Protein AF-A0A3D0P7R8-F1 (afdb_monomer_lite)

Sequence (161 aa):
MSASSYAKYFRKYKADGTEYSAAQLPALALRGKLKVPLKSGGKITVELKLKAEKGTNVTDADVEAAKTKLQNGISTHWNGKFTINVIDPAPECPARSFSLEYIATWVDSGADYTVKIHETYPREGVTGTRMDVSKTTSDWVYAHEYGHCIGLPDEYSYVSG

Secondary structure (DSSP, 8-state):
-----BTTTB--B-TTSPBPPTTTGGGG---SEEE--TTT-S-EEEEEEEEEEE-TT--HHHHHHHHHHHHHHHHHHTTTS-EEEE--SSTTS--EEEEEEEEEEE-SSS-SEEEEEES--SS-EEETTEEEEETT--HHHHHHHHHHHTTPPP-S-----

Structure (mmCIF, N/CA/C/O backbone):
data_AF-A0A3D0P7R8-F1
#
_entry.id   AF-A0A3D0P7R8-F1
#
loop_
_atom_site.group_PDB
_atom_site.id
_atom_site.type_symbol
_atom_site.label_atom_id
_atom_site.label_alt_id
_atom_site.label_comp_id
_atom_site.label_asym_id
_atom_site.label_entity_id
_atom_site.label_seq_id
_atom_site.pdbx_PDB_ins_code
_atom_site.Cartn_x
_atom_site.Cartn_y
_atom_site.Cartn_z
_atom_site.occupancy
_atom_site.B_iso_or_equiv
_atom_site.auth_seq_id
_atom_site.auth_comp_id
_atom_site.auth_asym_id
_atom_site.auth_atom_id
_atom_site.pdbx_PDB_model_num
ATOM 1 N N . MET A 1 1 ? 22.852 -10.916 2.435 1.00 29.97 1 MET A N 1
ATOM 2 C CA . MET A 1 1 ? 23.532 -9.612 2.594 1.00 29.97 1 MET A CA 1
ATOM 3 C C . MET A 1 1 ? 22.760 -8.578 1.788 1.00 29.97 1 MET A C 1
ATOM 5 O O . MET A 1 1 ? 22.717 -8.702 0.573 1.00 29.97 1 MET A O 1
ATOM 9 N N . SER A 1 2 ? 22.090 -7.630 2.445 1.00 38.03 2 SER A N 1
ATOM 10 C CA . SER A 1 2 ? 21.453 -6.490 1.774 1.00 38.03 2 SER A CA 1
ATOM 11 C C . SER A 1 2 ? 22.513 -5.407 1.603 1.00 38.03 2 SER A C 1
ATOM 13 O O . SER A 1 2 ? 22.891 -4.767 2.580 1.00 38.03 2 SER A O 1
ATOM 15 N N . ALA A 1 3 ? 23.063 -5.252 0.399 1.00 45.81 3 ALA A N 1
ATOM 16 C CA . ALA A 1 3 ? 23.926 -4.114 0.103 1.00 45.81 3 ALA A CA 1
ATOM 17 C C . ALA A 1 3 ? 23.053 -2.858 -0.007 1.00 45.81 3 ALA A C 1
ATOM 19 O O . ALA A 1 3 ? 22.007 -2.900 -0.654 1.00 45.81 3 ALA A O 1
ATOM 20 N N . SER A 1 4 ? 23.477 -1.749 0.607 1.00 51.53 4 SER A N 1
ATOM 21 C CA . SER A 1 4 ? 22.822 -0.457 0.392 1.00 51.53 4 SER A CA 1
ATOM 22 C C . SER A 1 4 ? 22.914 -0.112 -1.096 1.00 51.53 4 SER A C 1
ATOM 24 O O . SER A 1 4 ? 24.002 0.111 -1.626 1.00 51.53 4 SER A O 1
ATOM 26 N N . SER A 1 5 ? 21.779 -0.161 -1.789 1.00 54.94 5 SER A N 1
ATOM 27 C CA . SER A 1 5 ? 21.673 0.106 -3.226 1.00 54.94 5 SER A CA 1
ATOM 28 C C . SER A 1 5 ? 21.567 1.601 -3.541 1.00 54.94 5 SER A C 1
ATOM 30 O O . SER A 1 5 ? 21.753 2.006 -4.691 1.00 54.94 5 SER A O 1
ATOM 32 N N . TYR A 1 6 ? 21.313 2.421 -2.519 1.00 56.41 6 TYR A N 1
ATOM 33 C CA . TYR A 1 6 ? 21.231 3.869 -2.631 1.00 56.41 6 TYR A CA 1
ATOM 34 C C . TYR A 1 6 ? 22.587 4.504 -2.972 1.00 56.41 6 TYR A C 1
ATOM 36 O O . TYR A 1 6 ? 23.630 4.022 -2.531 1.00 56.41 6 TYR A O 1
ATOM 44 N N . ALA A 1 7 ? 22.567 5.581 -3.764 1.00 54.47 7 ALA A N 1
ATOM 45 C CA . ALA A 1 7 ? 23.705 6.316 -4.331 1.00 54.47 7 ALA A CA 1
ATOM 46 C C . ALA A 1 7 ? 24.572 5.523 -5.325 1.00 54.47 7 ALA A C 1
ATOM 48 O O . ALA A 1 7 ? 25.212 6.126 -6.185 1.00 54.47 7 ALA A O 1
ATOM 49 N N . LYS A 1 8 ? 24.561 4.185 -5.255 1.00 57.25 8 LYS A N 1
ATOM 50 C CA . LYS A 1 8 ? 25.271 3.305 -6.190 1.00 57.25 8 LYS A CA 1
ATOM 51 C C . LYS A 1 8 ? 24.439 2.933 -7.416 1.00 57.25 8 LYS A C 1
ATOM 53 O O . LYS A 1 8 ? 24.973 2.928 -8.518 1.00 57.25 8 LYS A O 1
ATOM 58 N N . TYR A 1 9 ? 23.157 2.618 -7.226 1.00 59.19 9 TYR A N 1
ATOM 59 C CA . TYR A 1 9 ? 22.268 2.183 -8.312 1.00 59.19 9 TYR A CA 1
ATOM 60 C C . TYR A 1 9 ? 21.078 3.116 -8.539 1.00 59.19 9 TYR A C 1
ATOM 62 O O . TYR A 1 9 ? 20.478 3.079 -9.607 1.00 59.19 9 TYR A O 1
ATOM 70 N N . PHE A 1 10 ? 20.731 3.955 -7.560 1.00 64.25 10 PHE A N 1
ATOM 71 C CA . PHE A 1 10 ? 19.687 4.969 -7.709 1.00 64.25 10 PHE A CA 1
ATOM 72 C C . PHE A 1 10 ? 19.881 6.124 -6.717 1.00 64.25 10 PHE A C 1
ATOM 74 O O . PHE A 1 10 ? 20.528 5.961 -5.679 1.00 64.25 10 PHE A O 1
ATOM 81 N N . ARG A 1 11 ? 19.294 7.282 -7.031 1.00 71.56 11 ARG A N 1
ATOM 82 C CA . ARG A 1 11 ? 19.201 8.469 -6.163 1.00 71.56 11 ARG A CA 1
ATOM 83 C C . ARG A 1 11 ? 17.736 8.877 -6.030 1.00 71.56 11 ARG A C 1
ATOM 85 O O . ARG A 1 11 ? 16.950 8.606 -6.937 1.00 71.56 11 ARG A O 1
ATOM 92 N N . LYS A 1 12 ? 17.365 9.492 -4.905 1.00 72.25 12 LYS A N 1
ATOM 93 C CA . LYS A 1 12 ? 16.005 10.007 -4.680 1.00 72.25 12 LYS A CA 1
ATOM 94 C C . LYS A 1 12 ? 16.046 11.526 -4.616 1.00 72.25 12 LYS A C 1
ATOM 96 O O . LYS A 1 12 ? 16.838 12.081 -3.860 1.00 72.25 12 LYS A O 1
ATOM 101 N N . TYR A 1 13 ? 15.157 12.170 -5.357 1.00 77.38 13 TYR A N 1
ATOM 102 C CA . TYR A 1 13 ? 15.042 13.622 -5.424 1.00 77.38 13 TYR A CA 1
ATOM 103 C C . TYR A 1 13 ? 13.674 14.061 -4.909 1.00 77.38 13 TYR A C 1
ATOM 105 O O . TYR A 1 13 ? 12.694 13.329 -5.047 1.00 77.38 13 TYR A O 1
ATOM 113 N N . LYS A 1 14 ? 13.627 15.236 -4.290 1.00 76.88 14 LYS A N 1
ATOM 114 C CA . LYS A 1 14 ? 12.393 15.938 -3.935 1.00 76.88 14 LYS A CA 1
ATOM 115 C C . LYS A 1 14 ? 11.795 16.603 -5.178 1.00 76.88 14 LYS A C 1
ATOM 117 O O . LYS A 1 14 ? 12.458 16.711 -6.209 1.00 76.88 14 LYS A O 1
ATOM 122 N N . ALA A 1 15 ? 10.577 17.127 -5.041 1.00 71.31 15 ALA A N 1
ATOM 123 C CA . ALA A 1 15 ? 9.895 17.871 -6.102 1.00 71.31 15 ALA A CA 1
ATOM 124 C C . ALA A 1 15 ? 10.695 19.091 -6.610 1.00 71.31 15 ALA A C 1
ATOM 126 O O . ALA A 1 15 ? 10.629 19.423 -7.787 1.00 71.31 15 ALA A O 1
ATOM 127 N N . ASP A 1 16 ? 11.496 19.724 -5.746 1.00 78.56 16 ASP A N 1
ATOM 128 C CA . ASP A 1 16 ? 12.369 20.854 -6.097 1.00 78.56 16 ASP A CA 1
ATOM 129 C C . ASP A 1 16 ? 13.696 20.438 -6.770 1.00 78.56 16 ASP A C 1
ATOM 131 O O . ASP A 1 16 ? 14.556 21.279 -7.030 1.00 78.56 16 ASP A O 1
ATOM 135 N N . GLY A 1 17 ? 13.891 19.141 -7.032 1.00 77.06 17 GLY A N 1
ATOM 136 C CA . GLY A 1 17 ? 15.110 18.590 -7.625 1.00 77.06 17 GLY A CA 1
ATOM 137 C C . GLY A 1 17 ? 16.273 18.411 -6.646 1.00 77.06 17 GLY A C 1
ATOM 138 O O . GLY A 1 17 ? 17.330 17.919 -7.046 1.00 77.06 17 GLY A O 1
ATOM 139 N N . THR A 1 18 ? 16.115 18.755 -5.363 1.00 84.75 18 THR A N 1
ATOM 140 C CA . THR A 1 18 ? 17.151 18.502 -4.352 1.00 84.75 18 THR A CA 1
ATOM 141 C C . THR A 1 18 ? 17.175 17.030 -3.938 1.00 84.75 18 THR A C 1
ATOM 143 O O . THR A 1 18 ? 16.137 16.384 -3.809 1.00 84.75 18 THR A O 1
ATOM 146 N N . GLU A 1 19 ? 18.367 16.462 -3.730 1.00 81.56 19 GLU A N 1
ATOM 147 C CA . GLU A 1 19 ? 18.509 15.058 -3.320 1.00 81.56 19 GLU A CA 1
ATOM 148 C C . GLU A 1 19 ? 18.080 14.863 -1.850 1.00 81.56 19 GLU A C 1
ATOM 150 O O . GLU A 1 19 ? 18.322 15.721 -0.992 1.00 81.56 19 GLU A O 1
ATOM 155 N N . TYR A 1 20 ? 17.449 13.729 -1.534 1.00 75.19 20 TYR A N 1
ATOM 156 C CA . TYR A 1 20 ? 17.211 13.339 -0.141 1.00 75.19 20 TYR A CA 1
ATOM 157 C C . TYR A 1 20 ? 18.537 13.028 0.566 1.00 75.19 20 TYR A C 1
ATOM 159 O O . TYR A 1 20 ? 19.412 12.354 0.024 1.00 75.19 20 TYR A O 1
ATOM 167 N N . SER A 1 21 ? 18.686 13.489 1.810 1.00 73.88 21 SER A N 1
ATOM 168 C CA . SER A 1 21 ? 19.890 13.213 2.603 1.00 73.88 21 SER A CA 1
ATOM 169 C C . SER A 1 21 ? 19.949 11.756 3.058 1.00 73.88 21 SER A C 1
ATOM 171 O O . SER A 1 21 ? 18.915 11.122 3.265 1.00 73.88 21 SER A O 1
ATOM 173 N N . ALA A 1 22 ? 21.158 11.248 3.323 1.00 67.12 22 ALA A N 1
ATOM 174 C CA . ALA A 1 22 ? 21.374 9.876 3.788 1.00 67.12 22 ALA A CA 1
ATOM 175 C C . ALA A 1 22 ? 20.548 9.499 5.034 1.00 67.12 22 ALA A C 1
ATOM 177 O O . ALA A 1 22 ? 20.132 8.352 5.171 1.00 67.12 22 ALA A O 1
ATOM 178 N N . ALA A 1 23 ? 20.266 10.467 5.911 1.00 66.94 23 ALA A N 1
ATOM 179 C CA . ALA A 1 23 ? 19.453 10.275 7.111 1.00 66.94 23 ALA A CA 1
ATOM 180 C C . ALA A 1 23 ? 17.950 10.091 6.818 1.00 66.94 23 ALA A C 1
ATOM 182 O O . ALA A 1 23 ? 17.237 9.499 7.623 1.00 66.94 23 ALA A O 1
ATOM 183 N N . GLN A 1 24 ? 17.460 10.568 5.670 1.00 68.12 24 GLN A N 1
ATOM 184 C CA . GLN A 1 24 ? 16.044 10.494 5.276 1.00 68.12 24 GLN A CA 1
ATOM 185 C C . GLN A 1 24 ? 15.706 9.202 4.521 1.00 68.12 24 GLN A C 1
ATOM 187 O O . GLN A 1 24 ? 14.549 8.802 4.435 1.00 68.12 24 GLN A O 1
ATOM 192 N N . LEU A 1 25 ? 16.712 8.516 3.986 1.00 66.25 25 LEU A N 1
ATOM 193 C CA . LEU A 1 25 ? 16.528 7.330 3.149 1.00 66.25 25 LEU A CA 1
ATOM 194 C C . LEU A 1 25 ? 16.069 6.077 3.889 1.00 66.25 25 LEU A C 1
ATOM 196 O O . LEU A 1 25 ? 15.293 5.331 3.295 1.00 66.25 25 LEU A O 1
ATOM 200 N N . PRO A 1 26 ? 16.482 5.816 5.147 1.00 61.75 26 PRO A N 1
ATOM 201 C CA . PRO A 1 26 ? 15.949 4.690 5.907 1.00 61.75 26 PRO A CA 1
ATOM 202 C C . PRO A 1 26 ? 14.428 4.764 6.084 1.00 61.75 26 PRO A C 1
ATOM 204 O O . PRO A 1 26 ? 13.773 3.725 6.133 1.00 61.75 26 PRO A O 1
ATOM 207 N N . ALA A 1 27 ? 13.856 5.974 6.130 1.00 61.09 27 ALA A N 1
ATOM 208 C CA . ALA A 1 27 ? 12.408 6.182 6.168 1.00 61.09 27 ALA A CA 1
ATOM 209 C C . ALA A 1 27 ? 11.723 5.904 4.816 1.00 61.09 27 ALA A C 1
ATOM 211 O O . ALA A 1 27 ? 10.527 5.650 4.780 1.00 61.09 27 ALA A O 1
ATOM 212 N N . LEU A 1 28 ? 12.484 5.905 3.717 1.00 64.06 28 LEU A N 1
ATOM 213 C CA . LEU A 1 28 ? 12.009 5.677 2.349 1.00 64.06 28 LEU A CA 1
ATOM 214 C C . LEU A 1 28 ? 12.414 4.298 1.802 1.00 64.06 28 LEU A C 1
ATOM 216 O O . LEU A 1 28 ? 12.334 4.070 0.589 1.00 64.06 28 LEU A O 1
ATOM 220 N N . ALA A 1 29 ? 12.934 3.409 2.649 1.00 68.00 29 ALA A N 1
ATOM 221 C CA . ALA A 1 29 ? 13.362 2.080 2.242 1.00 68.00 29 ALA A CA 1
ATOM 222 C C . ALA A 1 29 ? 12.147 1.163 2.051 1.00 68.00 29 ALA A C 1
ATOM 224 O O . ALA A 1 29 ? 11.299 1.062 2.935 1.00 68.00 29 ALA A O 1
ATOM 225 N N . LEU A 1 30 ? 12.099 0.452 0.920 1.00 77.00 30 LEU A N 1
ATOM 226 C CA . LEU A 1 30 ? 11.127 -0.618 0.715 1.00 77.00 30 LEU A CA 1
ATOM 227 C C . LEU A 1 30 ? 11.379 -1.719 1.752 1.00 77.00 30 LEU A C 1
ATOM 229 O O . LEU A 1 30 ? 12.473 -2.283 1.802 1.00 77.00 30 LEU A O 1
ATOM 233 N N . ARG A 1 31 ? 10.363 -2.029 2.560 1.00 84.06 31 ARG A N 1
ATOM 234 C CA . ARG A 1 31 ? 10.436 -3.098 3.573 1.00 84.06 31 ARG A CA 1
ATOM 235 C C . ARG A 1 31 ? 9.919 -4.443 3.085 1.00 84.06 31 ARG A C 1
ATOM 237 O O . ARG A 1 31 ? 10.292 -5.461 3.651 1.00 84.06 31 ARG A O 1
ATOM 244 N N . GLY A 1 32 ? 9.098 -4.437 2.040 1.00 86.56 32 GLY A N 1
ATOM 245 C CA . GLY A 1 32 ? 8.544 -5.655 1.474 1.00 86.56 32 GLY A CA 1
ATOM 246 C C . GLY A 1 32 ? 9.475 -6.379 0.511 1.00 86.56 32 GLY A C 1
ATOM 247 O O . GLY A 1 32 ? 10.680 -6.133 0.413 1.00 86.56 32 GLY A O 1
ATOM 248 N N . LYS A 1 33 ? 8.882 -7.312 -0.226 1.00 90.44 33 LYS A N 1
ATOM 249 C CA . LYS A 1 33 ? 9.585 -8.247 -1.095 1.00 90.44 33 LYS A CA 1
ATOM 250 C C . LYS A 1 33 ? 9.449 -7.845 -2.558 1.00 90.44 33 LYS A C 1
ATOM 252 O O . LYS A 1 33 ? 8.347 -7.712 -3.079 1.00 90.44 33 LYS A O 1
ATOM 257 N N . LEU A 1 34 ? 10.586 -7.758 -3.244 1.00 90.88 34 LEU A N 1
ATOM 258 C CA . LEU A 1 34 ? 10.651 -7.626 -4.697 1.00 90.88 34 LEU A CA 1
ATOM 259 C C . LEU A 1 34 ? 11.003 -8.982 -5.323 1.00 90.88 34 LEU A C 1
ATOM 261 O O . LEU A 1 34 ? 12.056 -9.554 -5.029 1.00 90.88 34 LEU A O 1
ATOM 265 N N . LYS A 1 35 ? 10.142 -9.500 -6.203 1.00 91.31 35 LYS A N 1
ATOM 266 C CA . LYS A 1 35 ? 10.410 -10.712 -6.991 1.00 91.31 35 LYS A CA 1
ATOM 267 C C . LYS A 1 35 ? 10.640 -10.329 -8.447 1.00 91.31 35 LYS A C 1
ATOM 269 O O . LYS A 1 35 ? 9.730 -9.840 -9.107 1.00 91.31 35 LYS A O 1
ATOM 274 N N . VAL A 1 36 ? 11.840 -10.610 -8.952 1.00 90.12 36 VAL A N 1
ATOM 275 C CA . VAL A 1 36 ? 12.224 -10.333 -10.343 1.00 90.12 36 VAL A CA 1
ATOM 276 C C . VAL A 1 36 ? 12.484 -11.656 -11.072 1.00 90.12 36 VAL A C 1
ATOM 278 O O . VAL A 1 36 ? 13.514 -12.293 -10.833 1.00 90.12 36 VAL A O 1
ATOM 281 N N . PRO A 1 37 ? 11.575 -12.116 -11.947 1.00 87.00 37 PRO A N 1
ATOM 282 C CA . PRO A 1 37 ? 11.735 -13.377 -12.665 1.00 87.00 37 PRO A CA 1
ATOM 283 C C . PRO A 1 37 ? 12.653 -13.220 -13.891 1.00 87.00 37 PRO A C 1
ATOM 285 O O . PRO A 1 37 ? 12.232 -13.381 -15.034 1.00 87.00 37 PRO A O 1
ATOM 288 N N . LEU A 1 38 ? 13.934 -12.914 -13.654 1.00 76.62 38 LEU A N 1
ATOM 289 C CA . LEU A 1 38 ? 14.899 -12.551 -14.707 1.00 76.62 38 LEU A CA 1
ATOM 290 C C . LEU A 1 38 ? 15.015 -13.593 -15.831 1.00 76.62 38 LEU A C 1
ATOM 292 O O . LEU A 1 38 ? 15.113 -13.228 -16.999 1.00 76.62 38 LEU A O 1
ATOM 296 N N . LYS A 1 39 ? 15.000 -14.889 -15.488 1.00 75.38 39 LYS A N 1
ATOM 297 C CA . LYS A 1 39 ? 15.170 -15.982 -16.461 1.00 75.38 39 LYS A CA 1
ATOM 298 C C . LYS A 1 39 ? 13.865 -16.386 -17.144 1.00 75.38 39 LYS A C 1
ATOM 300 O O . LYS A 1 39 ? 13.844 -16.564 -18.355 1.00 75.38 39 LYS A O 1
ATOM 305 N N . SER A 1 40 ? 12.795 -16.553 -16.366 1.00 76.06 40 SER A N 1
ATOM 306 C CA . SER A 1 40 ? 11.505 -17.048 -16.863 1.00 76.06 40 SER A CA 1
ATOM 307 C C . SER A 1 40 ? 10.659 -15.970 -17.541 1.00 76.06 40 SER A C 1
ATOM 309 O O . SER A 1 40 ? 9.701 -16.306 -18.227 1.00 76.06 40 SER A O 1
ATOM 311 N N . GLY A 1 41 ? 10.986 -14.687 -17.347 1.00 75.19 41 GLY A N 1
ATOM 312 C CA . GLY A 1 41 ? 10.111 -13.587 -17.742 1.00 75.19 41 GLY A CA 1
ATOM 313 C C . GLY A 1 41 ? 8.870 -13.492 -16.849 1.00 75.19 41 GLY A C 1
ATOM 314 O O . GLY A 1 41 ? 8.767 -14.166 -15.820 1.00 75.19 41 GLY A O 1
ATOM 315 N N . GLY A 1 42 ? 7.922 -12.644 -17.246 1.00 84.56 42 GLY A N 1
ATOM 316 C CA . GLY A 1 42 ? 6.664 -12.426 -16.530 1.00 84.56 42 GLY A CA 1
ATOM 317 C C . GLY A 1 42 ? 6.650 -11.128 -15.727 1.00 84.56 42 GLY A C 1
ATOM 318 O O . GLY A 1 42 ? 7.363 -10.177 -16.046 1.00 84.56 42 GLY A O 1
ATOM 319 N N . LYS A 1 43 ? 5.806 -11.073 -14.694 1.00 92.12 43 LYS A N 1
ATOM 320 C CA . LYS A 1 43 ? 5.624 -9.859 -13.894 1.00 92.12 43 LYS A CA 1
ATOM 321 C C . LYS A 1 43 ? 6.697 -9.731 -12.818 1.00 92.12 43 LYS A C 1
ATOM 323 O O . LYS A 1 43 ? 7.033 -10.710 -12.148 1.00 92.12 43 LYS A O 1
ATOM 328 N N . ILE A 1 44 ? 7.194 -8.514 -12.623 1.00 93.62 44 ILE A N 1
ATOM 329 C CA . ILE A 1 44 ? 7.902 -8.162 -11.391 1.00 93.62 44 ILE A CA 1
ATOM 330 C C . ILE A 1 44 ? 6.844 -7.938 -10.318 1.00 93.62 44 ILE A C 1
ATOM 332 O O . ILE A 1 44 ? 5.929 -7.141 -10.516 1.00 93.62 44 ILE A O 1
ATOM 336 N N . THR A 1 45 ? 6.973 -8.628 -9.190 1.00 94.88 45 THR A N 1
ATOM 337 C CA . THR A 1 45 ? 6.024 -8.498 -8.082 1.00 94.88 45 THR A CA 1
ATOM 338 C C . THR A 1 45 ? 6.630 -7.668 -6.960 1.00 94.88 45 THR A C 1
ATOM 340 O O . THR A 1 45 ? 7.733 -7.974 -6.498 1.00 94.88 45 THR A O 1
ATOM 343 N N . VAL A 1 46 ? 5.897 -6.654 -6.509 1.00 94.94 46 VAL A N 1
ATOM 344 C CA . VAL A 1 46 ? 6.164 -5.881 -5.292 1.00 94.94 46 VAL A CA 1
ATOM 345 C C . VAL A 1 46 ? 5.133 -6.308 -4.253 1.00 94.94 46 VAL A C 1
ATOM 347 O O . VAL A 1 46 ? 3.958 -5.972 -4.359 1.00 94.94 46 VAL A O 1
ATOM 350 N N . GLU A 1 47 ? 5.554 -7.093 -3.270 1.00 95.56 47 GLU A N 1
ATOM 351 C CA . GLU A 1 47 ? 4.675 -7.614 -2.224 1.00 95.56 47 GLU A CA 1
ATOM 352 C C . GLU A 1 47 ? 4.968 -6.923 -0.893 1.00 95.56 47 GLU A C 1
ATOM 354 O O . GLU A 1 47 ? 6.111 -6.925 -0.432 1.00 95.56 47 GLU A O 1
ATOM 359 N N . LEU A 1 48 ? 3.927 -6.381 -0.258 1.00 96.19 48 LEU A N 1
ATOM 360 C CA . LEU A 1 48 ? 3.962 -5.950 1.138 1.00 96.19 48 LEU A CA 1
ATOM 361 C C . LEU A 1 48 ? 3.094 -6.875 1.991 1.00 96.19 48 LEU A C 1
ATOM 363 O O . LEU A 1 48 ? 1.933 -7.126 1.661 1.00 96.19 48 LEU A O 1
ATOM 367 N N . LYS A 1 49 ? 3.624 -7.331 3.123 1.00 97.94 49 LYS A N 1
ATOM 368 C CA . LYS A 1 49 ? 2.841 -7.984 4.172 1.00 97.94 49 LYS A CA 1
ATOM 369 C C . LYS A 1 49 ? 2.275 -6.935 5.115 1.00 97.94 49 LYS A C 1
ATOM 371 O O . LYS A 1 49 ? 3.032 -6.194 5.741 1.00 97.94 49 LYS A O 1
ATOM 376 N N . LEU A 1 50 ? 0.957 -6.890 5.242 1.00 98.31 50 LEU A N 1
ATOM 377 C CA . LEU A 1 50 ? 0.248 -5.912 6.059 1.00 98.31 50 LEU A CA 1
ATOM 378 C C . LEU A 1 50 ? -0.451 -6.602 7.227 1.00 98.31 50 LEU A C 1
ATOM 380 O O . LEU A 1 50 ? -1.100 -7.631 7.050 1.00 98.31 50 LEU A O 1
ATOM 384 N N . LYS A 1 51 ? -0.368 -6.011 8.415 1.00 98.50 51 LYS A N 1
ATOM 385 C CA . LYS A 1 51 ? -1.192 -6.401 9.564 1.00 98.50 51 LYS A CA 1
ATOM 386 C C . LYS A 1 51 ? -2.241 -5.333 9.821 1.00 98.50 51 LYS A C 1
ATOM 388 O O . LYS A 1 51 ? -1.888 -4.167 9.940 1.00 98.50 51 LYS A O 1
ATOM 393 N N . ALA A 1 52 ? -3.505 -5.717 9.954 1.00 98.31 52 ALA A N 1
ATOM 394 C CA . ALA A 1 52 ? -4.540 -4.792 10.403 1.00 98.31 52 ALA A CA 1
ATOM 395 C C . ALA A 1 52 ? -4.527 -4.679 11.937 1.00 98.31 52 ALA A C 1
ATOM 397 O O . ALA A 1 52 ? -4.475 -5.688 12.642 1.00 98.31 52 ALA A O 1
ATOM 398 N N . GLU A 1 53 ? -4.595 -3.456 12.454 1.00 98.31 53 GLU A N 1
ATOM 399 C CA . GLU A 1 53 ? -4.807 -3.164 13.871 1.00 98.31 53 GLU A CA 1
ATOM 400 C C . GLU A 1 53 ? -6.122 -2.400 14.030 1.00 98.31 53 GLU A C 1
ATOM 402 O O . GLU A 1 53 ? -6.319 -1.329 13.452 1.00 98.31 53 GLU A O 1
ATOM 407 N N . LYS A 1 54 ? -7.029 -2.969 14.824 1.00 98.06 54 LYS A N 1
ATOM 408 C CA . LYS A 1 54 ? -8.355 -2.413 15.080 1.00 98.06 54 LYS A CA 1
ATOM 409 C C . LYS A 1 54 ? -8.284 -1.362 16.188 1.00 98.06 54 LYS A C 1
ATOM 411 O O . LYS A 1 54 ? -7.863 -1.671 17.302 1.00 98.06 54 LYS A O 1
ATOM 416 N N . GLY A 1 55 ? -8.683 -0.131 15.885 1.00 97.06 55 GLY A N 1
ATOM 417 C CA . GLY A 1 55 ? -8.825 0.945 16.863 1.00 97.06 55 GLY A CA 1
ATOM 418 C C . GLY A 1 55 ? -10.114 0.853 17.685 1.00 97.06 55 GLY A C 1
ATOM 419 O O . GLY A 1 55 ? -10.961 -0.017 17.481 1.00 97.06 55 GLY A O 1
ATOM 420 N N . THR A 1 56 ? -10.274 1.784 18.623 1.00 96.31 56 THR A N 1
ATOM 421 C CA . THR A 1 56 ? -11.512 1.949 19.399 1.00 96.31 56 THR A CA 1
ATOM 422 C C . THR A 1 56 ? -12.681 2.295 18.469 1.00 96.31 56 THR A C 1
ATOM 424 O O . THR A 1 56 ? -12.495 3.057 17.524 1.00 96.31 56 THR A O 1
ATOM 427 N N . ASN A 1 57 ? -13.875 1.747 18.733 1.00 97.25 57 ASN A N 1
ATOM 428 C CA . ASN A 1 57 ? -15.106 1.969 17.947 1.00 97.25 57 ASN A CA 1
ATOM 429 C C . ASN A 1 57 ? -15.007 1.588 16.453 1.00 97.25 57 ASN A C 1
ATOM 431 O O . ASN A 1 57 ? -15.769 2.075 15.608 1.00 97.25 57 ASN A O 1
ATOM 435 N N . VAL A 1 58 ? -14.069 0.697 16.132 1.00 98.31 58 VAL A N 1
ATOM 436 C CA . VAL A 1 58 ? -13.938 0.045 14.829 1.00 98.31 58 VAL A CA 1
ATOM 437 C C . VAL A 1 58 ? -14.423 -1.392 14.972 1.00 98.31 58 VAL A C 1
ATOM 439 O O . VAL A 1 58 ? -14.037 -2.107 15.901 1.00 98.31 58 VAL A O 1
ATOM 442 N N . THR A 1 59 ? -15.306 -1.807 14.073 1.00 98.38 59 THR A N 1
ATOM 443 C CA . THR A 1 59 ? -15.855 -3.165 14.022 1.00 98.38 59 THR A CA 1
ATOM 444 C C . THR A 1 59 ? -14.993 -4.070 13.143 1.00 98.38 59 THR A C 1
ATOM 446 O O . THR A 1 59 ? -14.150 -3.602 12.381 1.00 98.38 59 THR A O 1
ATOM 449 N N . ASP A 1 60 ? -15.202 -5.384 13.206 1.00 98.19 60 ASP A N 1
ATOM 450 C CA . ASP A 1 60 ? -14.498 -6.305 12.300 1.00 98.19 60 ASP A CA 1
ATOM 451 C C . ASP A 1 60 ? -14.947 -6.114 10.840 1.00 98.19 60 ASP A C 1
ATOM 453 O O . ASP A 1 60 ? -14.143 -6.255 9.923 1.00 98.19 60 ASP A O 1
ATOM 457 N N . ALA A 1 61 ? -16.198 -5.689 10.618 1.00 98.38 61 ALA A N 1
ATOM 458 C CA . ALA A 1 61 ? -16.690 -5.320 9.291 1.00 98.38 61 ALA A CA 1
ATOM 459 C C . ALA A 1 61 ? -15.951 -4.097 8.721 1.00 98.38 61 ALA A C 1
ATOM 461 O O . ALA A 1 61 ? -15.618 -4.079 7.538 1.00 98.38 61 ALA A O 1
ATOM 462 N N . ASP A 1 62 ? -15.634 -3.108 9.563 1.00 98.56 62 ASP A N 1
ATOM 463 C CA . ASP A 1 62 ? -14.814 -1.960 9.162 1.00 98.56 62 ASP A CA 1
ATOM 464 C C . ASP A 1 62 ? -13.392 -2.394 8.777 1.00 98.56 62 ASP A C 1
ATOM 466 O O . ASP A 1 62 ? -12.819 -1.874 7.819 1.00 98.56 62 ASP A O 1
ATOM 470 N N . VAL A 1 63 ? -12.825 -3.373 9.494 1.00 98.56 63 VAL A N 1
ATOM 471 C CA . VAL A 1 63 ? -11.504 -3.929 9.172 1.00 98.56 63 VAL A CA 1
ATOM 472 C C . VAL A 1 63 ? -11.520 -4.632 7.818 1.00 98.56 63 VAL A C 1
ATOM 474 O O . VAL A 1 63 ? -10.655 -4.360 6.987 1.00 98.56 63 VAL A O 1
ATOM 477 N N . GLU A 1 64 ? -12.504 -5.486 7.548 1.00 98.56 64 GLU A N 1
ATOM 478 C CA . GLU A 1 64 ? -12.609 -6.164 6.248 1.00 98.56 64 GLU A CA 1
ATOM 479 C C . GLU A 1 64 ? -12.893 -5.185 5.098 1.00 98.56 64 GLU A C 1
ATOM 481 O O . GLU A 1 64 ? -12.337 -5.328 4.002 1.00 98.56 64 GLU A O 1
ATOM 486 N N . ALA A 1 65 ? -13.675 -4.132 5.354 1.00 98.38 65 ALA A N 1
ATOM 487 C CA . ALA A 1 65 ? -13.864 -3.047 4.399 1.00 98.38 65 ALA A CA 1
ATOM 488 C C . ALA A 1 65 ? -12.536 -2.334 4.100 1.00 98.38 65 ALA A C 1
ATOM 490 O O . ALA A 1 65 ? -12.187 -2.174 2.933 1.00 98.38 65 ALA A O 1
ATOM 491 N N . ALA A 1 66 ? -11.755 -1.970 5.121 1.00 98.38 66 ALA A N 1
ATOM 492 C CA . ALA A 1 66 ? -10.435 -1.358 4.950 1.00 98.38 66 ALA A CA 1
ATOM 493 C C . ALA A 1 66 ? -9.484 -2.243 4.125 1.00 98.38 66 ALA A C 1
ATOM 495 O O . ALA A 1 66 ? -8.831 -1.759 3.197 1.00 98.38 66 ALA A O 1
ATOM 496 N N . LYS A 1 67 ? -9.451 -3.553 4.409 1.00 98.56 67 LYS A N 1
ATOM 497 C CA . LYS A 1 67 ? -8.648 -4.518 3.641 1.00 98.56 67 LYS A CA 1
ATOM 498 C C . LYS A 1 67 ? -9.032 -4.538 2.165 1.00 98.56 67 LYS A C 1
ATOM 500 O O . LYS A 1 67 ? -8.155 -4.466 1.302 1.00 98.56 67 LYS A O 1
ATOM 505 N N . THR A 1 68 ? -10.335 -4.592 1.897 1.00 98.50 68 THR A N 1
ATOM 506 C CA . THR A 1 68 ? -10.899 -4.621 0.543 1.00 98.50 68 THR A CA 1
ATOM 507 C C . THR A 1 68 ? -10.584 -3.334 -0.214 1.00 98.50 68 THR A C 1
ATOM 509 O O . THR A 1 68 ? -10.078 -3.385 -1.332 1.00 98.50 68 THR A O 1
ATOM 512 N N . LYS A 1 69 ? -10.809 -2.170 0.405 1.00 98.56 69 LYS A N 1
ATOM 513 C CA . LYS A 1 69 ? -10.536 -0.862 -0.208 1.00 98.56 69 LYS A CA 1
ATOM 514 C C . LYS A 1 69 ? -9.060 -0.672 -0.541 1.00 98.56 69 LYS A C 1
ATOM 516 O O . LYS A 1 69 ? -8.737 -0.159 -1.608 1.00 98.56 69 LYS A O 1
ATOM 521 N N . LEU A 1 70 ? -8.156 -1.129 0.328 1.00 98.50 70 LEU A N 1
ATOM 522 C CA . LEU A 1 70 ? -6.721 -1.097 0.049 1.00 98.50 70 LEU A CA 1
ATOM 523 C C . LEU A 1 70 ? -6.371 -1.974 -1.156 1.00 98.50 70 LEU A C 1
ATOM 525 O O .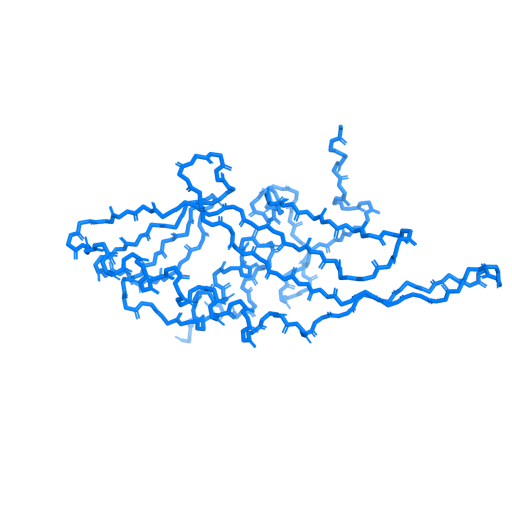 LEU A 1 70 ? -5.665 -1.529 -2.060 1.00 98.50 70 LEU A O 1
ATOM 529 N N . GLN A 1 71 ? -6.896 -3.199 -1.211 1.00 98.38 71 GLN A N 1
ATOM 530 C CA . GLN A 1 71 ? -6.671 -4.102 -2.345 1.00 98.38 71 GLN A CA 1
ATOM 531 C C . GLN A 1 71 ? -7.242 -3.539 -3.655 1.00 98.38 71 GLN A C 1
ATOM 533 O O . GLN A 1 71 ? -6.570 -3.585 -4.689 1.00 98.38 71 GLN A O 1
ATOM 538 N N . ASN A 1 72 ? -8.434 -2.944 -3.612 1.00 98.44 72 ASN A N 1
ATOM 539 C CA . ASN A 1 72 ? -9.041 -2.256 -4.749 1.00 98.44 72 ASN A CA 1
ATOM 540 C C . ASN A 1 72 ? -8.212 -1.052 -5.202 1.00 98.44 72 ASN A C 1
ATOM 542 O O . ASN A 1 72 ? -7.990 -0.880 -6.403 1.00 98.44 72 ASN A O 1
ATOM 546 N N . GLY A 1 73 ? -7.720 -0.249 -4.255 1.00 98.00 73 GLY A N 1
ATOM 547 C CA . GLY A 1 73 ? -6.856 0.896 -4.521 1.00 98.00 73 GLY A CA 1
ATOM 548 C C . GLY A 1 73 ? -5.580 0.483 -5.254 1.00 98.00 73 GLY A C 1
ATOM 549 O O . GLY A 1 73 ? -5.247 1.056 -6.293 1.00 98.00 73 GLY A O 1
ATOM 550 N N . ILE A 1 74 ? -4.915 -0.577 -4.783 1.00 97.88 74 ILE A N 1
ATOM 551 C CA . ILE A 1 74 ? -3.747 -1.167 -5.456 1.00 97.88 74 ILE A CA 1
ATOM 552 C C . ILE A 1 74 ? -4.103 -1.641 -6.868 1.00 97.88 74 ILE A C 1
ATOM 554 O O . ILE A 1 74 ? -3.433 -1.278 -7.839 1.00 97.88 74 ILE A O 1
ATOM 558 N N . SER A 1 75 ? -5.169 -2.428 -7.002 1.00 97.62 75 SER A N 1
ATOM 559 C CA . SER A 1 75 ? -5.593 -2.974 -8.294 1.00 97.62 75 SER A CA 1
ATOM 560 C C . SER A 1 75 ? -5.892 -1.874 -9.320 1.00 97.62 75 SER A C 1
ATOM 562 O O . SER A 1 75 ? -5.454 -1.947 -10.466 1.00 97.62 75 SER A O 1
ATOM 564 N N . THR A 1 76 ? -6.585 -0.819 -8.894 1.00 97.50 76 THR A N 1
ATOM 565 C CA . THR A 1 76 ? -7.085 0.240 -9.780 1.00 97.50 76 THR A CA 1
ATOM 566 C C . THR A 1 76 ? -5.999 1.244 -10.163 1.00 97.50 76 THR A C 1
ATOM 568 O O . THR A 1 76 ? -5.913 1.673 -11.322 1.00 97.50 76 THR A O 1
ATOM 571 N N . HIS A 1 77 ? -5.166 1.636 -9.196 1.00 96.19 77 HIS A N 1
ATOM 572 C CA . HIS A 1 77 ? -4.260 2.776 -9.345 1.00 96.19 77 HIS A CA 1
ATOM 573 C C . HIS A 1 77 ? -2.791 2.391 -9.531 1.00 96.19 77 HIS A C 1
ATOM 575 O O . 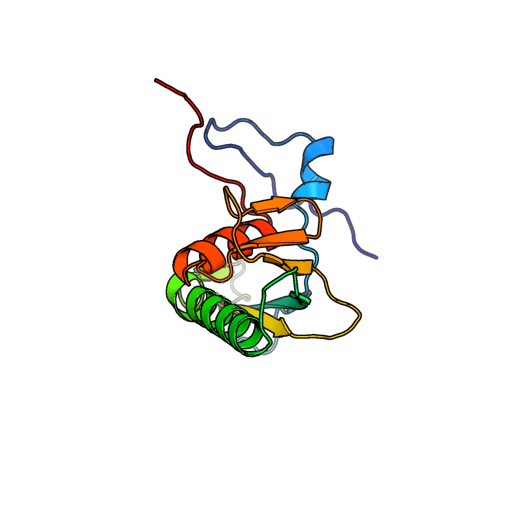HIS A 1 77 ? -2.039 3.209 -10.050 1.00 96.19 77 HIS A O 1
ATOM 581 N N . TRP A 1 78 ? -2.388 1.161 -9.194 1.00 95.44 78 TRP A N 1
ATOM 582 C CA . TRP A 1 78 ? -0.993 0.714 -9.307 1.00 95.44 78 TRP A CA 1
ATOM 583 C C . TRP A 1 78 ? -0.795 -0.397 -10.338 1.00 95.44 78 TRP A C 1
ATOM 585 O O . TRP A 1 78 ? 0.127 -0.339 -11.159 1.00 95.44 78 TRP A O 1
ATOM 595 N N . ASN A 1 79 ? -1.659 -1.411 -10.329 1.00 96.38 79 ASN A N 1
ATOM 596 C CA . ASN A 1 79 ? -1.481 -2.572 -11.197 1.00 96.38 79 ASN A CA 1
ATOM 597 C C . ASN A 1 79 ? -1.687 -2.230 -12.677 1.00 96.38 79 ASN A C 1
ATOM 599 O O . ASN A 1 79 ? -2.612 -1.519 -13.065 1.00 96.38 79 ASN A O 1
ATOM 603 N N . GLY A 1 80 ? -0.773 -2.728 -13.517 1.00 91.19 80 GLY A N 1
ATOM 604 C CA . GLY A 1 80 ? -0.790 -2.488 -14.963 1.00 91.19 80 GLY A CA 1
ATOM 605 C C . GLY A 1 80 ? -0.375 -1.077 -15.395 1.00 91.19 80 GLY A C 1
ATOM 606 O O . GLY A 1 80 ? -0.457 -0.773 -16.582 1.00 91.19 80 GLY A O 1
ATOM 607 N N . LYS A 1 81 ? 0.077 -0.214 -14.473 1.00 93.81 81 LYS A N 1
ATOM 608 C CA . LYS A 1 81 ? 0.494 1.163 -14.801 1.00 93.81 81 LYS A CA 1
ATOM 609 C C . LYS A 1 81 ? 1.959 1.290 -15.203 1.00 93.81 81 LYS A C 1
ATOM 611 O O . LYS A 1 81 ? 2.310 2.210 -15.933 1.00 93.81 81 LYS A O 1
ATOM 616 N N . PHE A 1 82 ? 2.810 0.370 -14.751 1.00 91.69 82 PHE A N 1
ATOM 617 C CA . PHE A 1 82 ? 4.259 0.479 -14.907 1.00 91.69 82 PHE A CA 1
ATOM 618 C C . PHE A 1 82 ? 4.852 -0.747 -15.599 1.00 91.69 82 PHE A C 1
ATOM 620 O O . PHE A 1 82 ? 4.464 -1.889 -15.334 1.00 91.69 82 PHE A O 1
ATOM 627 N N . THR A 1 83 ? 5.830 -0.495 -16.468 1.00 91.75 83 THR A N 1
ATOM 628 C CA . THR A 1 83 ? 6.628 -1.516 -17.153 1.00 91.75 83 THR A CA 1
ATOM 629 C C . THR A 1 83 ? 8.098 -1.127 -17.088 1.00 91.75 83 THR A C 1
ATOM 631 O O . THR A 1 83 ? 8.450 0.014 -17.380 1.00 91.75 83 THR A O 1
ATOM 634 N N . ILE A 1 84 ? 8.957 -2.077 -16.724 1.00 89.56 84 ILE A N 1
ATOM 635 C CA . ILE A 1 84 ? 10.411 -1.928 -16.798 1.00 89.56 84 ILE A CA 1
ATOM 636 C C . ILE A 1 84 ? 10.892 -2.570 -18.093 1.00 89.56 84 ILE A C 1
ATOM 638 O O . ILE A 1 84 ? 10.669 -3.760 -18.323 1.00 89.56 84 ILE A O 1
ATOM 642 N N . ASN A 1 85 ? 11.582 -1.779 -18.911 1.00 87.94 85 ASN A N 1
ATOM 643 C CA . ASN A 1 85 ? 12.258 -2.249 -20.111 1.00 87.94 85 ASN A CA 1
ATOM 644 C C . ASN A 1 85 ? 13.751 -2.394 -19.821 1.00 87.94 85 ASN A C 1
ATOM 646 O O . ASN A 1 85 ? 14.397 -1.450 -19.368 1.00 87.94 85 ASN A O 1
ATOM 650 N N . VAL A 1 86 ? 1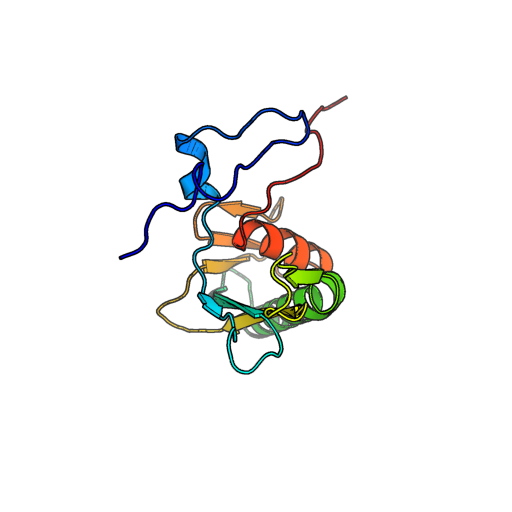4.287 -3.579 -20.085 1.00 84.81 86 VAL A N 1
ATOM 651 C CA . VAL A 1 86 ? 15.714 -3.881 -20.008 1.00 84.81 86 VAL A CA 1
ATOM 652 C C . VAL A 1 86 ? 16.226 -3.979 -21.433 1.00 84.81 86 VAL A C 1
ATOM 654 O O . VAL A 1 86 ? 15.824 -4.871 -22.183 1.00 84.81 86 VAL A O 1
ATOM 657 N N . ILE A 1 87 ? 17.084 -3.032 -21.796 1.00 85.44 87 ILE A N 1
ATOM 658 C CA . ILE A 1 87 ? 17.722 -2.947 -23.105 1.00 85.44 87 ILE A CA 1
ATOM 659 C C . ILE A 1 87 ? 19.222 -3.019 -22.856 1.00 85.44 87 ILE A C 1
ATOM 661 O O . ILE A 1 87 ? 19.772 -2.184 -22.139 1.00 85.44 87 ILE A O 1
ATOM 665 N N . ASP A 1 88 ? 19.857 -4.030 -23.431 1.00 82.00 88 ASP A N 1
ATOM 666 C CA . ASP A 1 88 ? 21.304 -4.182 -23.445 1.00 82.00 88 ASP A CA 1
ATOM 667 C C . ASP A 1 88 ? 21.765 -3.973 -24.896 1.00 82.00 88 ASP A C 1
ATOM 669 O O . ASP A 1 88 ? 21.195 -4.591 -25.797 1.00 82.00 88 ASP A O 1
ATOM 673 N N . PRO A 1 89 ? 22.718 -3.063 -25.159 1.00 83.81 89 PRO A N 1
ATOM 674 C CA . PRO A 1 89 ? 23.220 -2.829 -26.509 1.00 83.81 89 PRO A CA 1
ATOM 675 C C . PRO A 1 89 ? 24.021 -4.012 -27.079 1.00 83.81 89 PRO A C 1
ATOM 677 O O . PRO A 1 89 ? 24.310 -4.007 -28.277 1.00 83.81 89 PRO A O 1
ATOM 680 N N . ALA A 1 90 ? 24.395 -5.004 -26.262 1.00 86.56 90 ALA A N 1
ATOM 681 C CA . ALA A 1 90 ? 25.043 -6.220 -26.736 1.00 86.56 90 ALA A CA 1
ATOM 682 C C . ALA A 1 90 ? 24.082 -7.055 -27.616 1.00 86.56 90 ALA A C 1
ATOM 684 O O . ALA A 1 90 ? 22.960 -7.351 -27.195 1.00 86.56 90 ALA A O 1
ATOM 685 N N . PRO A 1 91 ? 24.494 -7.467 -28.830 1.00 78.94 91 PRO A N 1
ATOM 686 C CA . PRO A 1 91 ? 23.615 -8.126 -29.803 1.00 78.94 91 PRO A CA 1
ATOM 687 C C . PRO A 1 91 ? 23.071 -9.493 -29.349 1.00 78.94 91 PRO A C 1
ATOM 689 O O . PRO A 1 91 ? 22.033 -9.939 -29.837 1.00 78.94 91 PRO A O 1
ATOM 692 N N . GLU A 1 92 ? 23.735 -10.157 -28.407 1.00 84.38 92 GLU A N 1
ATOM 693 C CA . GLU A 1 92 ? 23.311 -11.422 -27.801 1.00 84.38 92 GLU A CA 1
ATOM 694 C C . GLU A 1 92 ? 22.212 -11.278 -26.731 1.00 84.38 92 GLU A C 1
ATOM 696 O O . GLU A 1 92 ? 21.624 -12.279 -26.308 1.00 84.38 92 GLU A O 1
ATOM 701 N N . CYS A 1 93 ? 21.910 -10.052 -26.296 1.00 77.56 93 CYS A N 1
ATOM 702 C CA . CYS A 1 93 ? 20.955 -9.777 -25.230 1.00 77.56 93 CYS A CA 1
ATOM 703 C C . CYS A 1 93 ? 19.643 -9.210 -25.802 1.00 77.56 93 CYS A C 1
ATOM 705 O O . CYS A 1 93 ? 19.542 -8.010 -26.058 1.00 77.56 93 CYS A O 1
ATOM 707 N N . PRO A 1 94 ? 18.586 -10.028 -25.978 1.00 80.81 94 PRO A N 1
ATOM 708 C CA . PRO A 1 94 ? 17.308 -9.515 -26.452 1.00 80.81 94 PRO A CA 1
ATOM 709 C C . PRO A 1 94 ? 16.691 -8.560 -25.426 1.00 80.81 94 PRO A C 1
ATOM 711 O O . PRO A 1 94 ? 16.737 -8.819 -24.218 1.00 80.81 94 PRO A O 1
ATOM 714 N N . ALA A 1 95 ? 16.051 -7.496 -25.918 1.00 86.69 95 ALA A N 1
ATOM 715 C CA . ALA A 1 95 ? 15.270 -6.594 -25.083 1.00 86.69 95 ALA A CA 1
ATOM 716 C C . ALA A 1 95 ? 14.173 -7.364 -24.330 1.00 86.69 95 ALA A C 1
ATOM 718 O O . ALA A 1 95 ? 13.537 -8.275 -24.870 1.00 86.69 95 ALA A O 1
ATOM 719 N N . ARG A 1 96 ? 13.946 -6.994 -23.068 1.00 85.38 96 ARG A N 1
ATOM 720 C CA . ARG A 1 96 ? 12.921 -7.611 -22.217 1.00 85.38 96 ARG A CA 1
ATOM 721 C C . ARG A 1 96 ? 12.057 -6.551 -21.564 1.00 85.38 96 ARG A C 1
ATOM 723 O O . ARG A 1 96 ? 12.564 -5.535 -21.099 1.00 85.38 96 ARG A O 1
ATOM 730 N N . SER A 1 97 ? 10.770 -6.845 -21.457 1.00 88.56 97 SER A N 1
ATOM 731 C CA . SER A 1 97 ? 9.794 -5.991 -20.786 1.00 88.56 97 SER A CA 1
ATOM 732 C C . SER A 1 97 ? 9.128 -6.759 -19.654 1.00 88.56 97 SER A C 1
ATOM 734 O O . SER A 1 97 ? 8.688 -7.896 -19.835 1.00 88.56 97 SER A O 1
ATOM 736 N N . PHE A 1 98 ? 9.046 -6.127 -18.488 1.00 91.25 98 PHE A N 1
ATOM 737 C CA . PHE A 1 98 ? 8.434 -6.690 -17.292 1.00 91.25 98 PHE A CA 1
ATOM 738 C C . PHE A 1 98 ? 7.376 -5.721 -16.772 1.00 91.25 98 PHE A C 1
ATOM 740 O O . PHE A 1 98 ? 7.705 -4.623 -16.322 1.00 91.25 98 PHE A O 1
ATOM 747 N N . SER A 1 99 ? 6.106 -6.116 -16.810 1.00 93.56 99 SER A N 1
ATOM 748 C CA . SER A 1 99 ? 5.043 -5.365 -16.137 1.00 93.56 99 SER A CA 1
ATOM 749 C C . SER A 1 99 ? 5.167 -5.514 -14.621 1.00 93.56 99 SER A C 1
ATOM 751 O O . SER A 1 99 ? 5.550 -6.587 -14.140 1.00 93.56 99 SER A O 1
ATOM 753 N N . LEU A 1 100 ? 4.787 -4.482 -13.874 1.00 94.44 100 LEU A N 1
ATOM 754 C CA . LEU A 1 100 ? 4.758 -4.539 -12.415 1.00 94.44 100 LEU A CA 1
ATOM 755 C C . LEU A 1 100 ? 3.385 -4.974 -11.898 1.00 94.44 100 LEU A C 1
ATOM 757 O O . LEU A 1 100 ? 2.340 -4.575 -12.418 1.00 94.44 100 LEU A O 1
ATOM 761 N N . GLU A 1 101 ? 3.416 -5.779 -10.843 1.00 96.31 101 GLU A N 1
ATOM 762 C CA . GLU A 1 101 ? 2.259 -6.170 -10.048 1.00 96.31 101 GLU A CA 1
ATOM 763 C C . GLU A 1 101 ? 2.545 -5.902 -8.574 1.00 96.31 101 GLU A C 1
ATOM 765 O O . GLU A 1 101 ? 3.520 -6.389 -8.004 1.00 96.31 101 GLU A O 1
ATOM 770 N N . TYR A 1 102 ? 1.680 -5.113 -7.970 1.00 97.00 102 TYR A N 1
ATOM 771 C CA . TYR A 1 102 ? 1.699 -4.723 -6.578 1.00 97.00 102 TYR A CA 1
ATOM 772 C C . TYR A 1 102 ? 0.689 -5.578 -5.821 1.00 97.00 102 TYR A C 1
ATOM 774 O O . TYR A 1 102 ? -0.452 -5.768 -6.257 1.00 97.00 102 TYR A O 1
ATOM 782 N N . ILE A 1 103 ? 1.132 -6.124 -4.694 1.00 96.56 103 ILE A N 1
ATOM 783 C CA . ILE A 1 103 ? 0.366 -7.051 -3.866 1.00 96.56 103 ILE A CA 1
ATOM 784 C C . ILE A 1 103 ? 0.447 -6.595 -2.412 1.00 96.56 103 ILE A C 1
ATOM 786 O O . ILE A 1 103 ? 1.518 -6.243 -1.910 1.00 96.56 103 ILE A O 1
ATOM 790 N N . ALA A 1 104 ? -0.698 -6.639 -1.735 1.00 97.12 104 ALA A N 1
ATOM 791 C CA . ALA A 1 104 ? -0.797 -6.542 -0.289 1.00 97.12 104 ALA A CA 1
ATOM 792 C C . ALA A 1 104 ? -1.316 -7.870 0.275 1.00 97.12 104 ALA A C 1
ATOM 794 O O . ALA A 1 104 ? -2.440 -8.284 -0.022 1.00 97.12 104 ALA A O 1
ATOM 795 N N . THR A 1 105 ? -0.494 -8.519 1.095 1.00 97.81 105 THR A N 1
ATOM 796 C CA . THR A 1 105 ? -0.810 -9.791 1.749 1.00 97.81 105 THR A CA 1
ATOM 797 C C . THR A 1 105 ? -1.130 -9.529 3.216 1.00 97.81 105 THR A C 1
ATOM 799 O O . THR A 1 105 ? -0.265 -9.085 3.968 1.00 97.81 105 THR A O 1
ATOM 802 N N . TRP A 1 106 ? -2.360 -9.807 3.645 1.00 97.94 106 TRP A N 1
ATOM 803 C CA . TRP A 1 106 ? -2.763 -9.635 5.042 1.00 97.94 106 TRP A CA 1
ATOM 804 C C . TRP A 1 106 ? -2.236 -10.779 5.917 1.00 97.94 106 TRP A C 1
ATOM 806 O O . TRP A 1 106 ? -2.434 -11.947 5.589 1.00 97.94 106 TRP A O 1
ATOM 816 N N . VAL A 1 107 ? -1.557 -10.448 7.020 1.00 98.12 107 VAL A N 1
ATOM 817 C CA . VAL A 1 107 ? -0.935 -11.409 7.947 1.00 98.12 107 VAL A CA 1
ATOM 818 C C . VAL A 1 107 ? -1.130 -10.995 9.409 1.00 98.12 107 VAL A C 1
ATOM 820 O O . VAL A 1 107 ? -1.185 -9.809 9.729 1.00 98.12 107 VAL A O 1
ATOM 823 N N . ASP A 1 108 ? -1.147 -11.969 10.320 1.00 96.06 108 ASP A N 1
ATOM 824 C CA . ASP A 1 108 ? -1.266 -11.707 11.766 1.00 96.06 108 ASP A CA 1
ATOM 825 C C . ASP A 1 108 ? 0.089 -11.441 12.453 1.00 96.06 108 ASP A C 1
ATOM 827 O O . ASP A 1 108 ? 0.164 -10.786 13.504 1.00 96.06 108 ASP A O 1
ATOM 831 N N . SER A 1 109 ? 1.181 -11.930 11.851 1.00 94.50 109 SER A N 1
ATOM 832 C CA . SER A 1 109 ? 2.561 -11.769 12.327 1.00 94.50 109 SER A CA 1
ATOM 833 C C . SER A 1 109 ? 3.559 -11.675 11.166 1.00 94.50 109 SER A C 1
ATOM 835 O O . SER A 1 109 ? 3.277 -12.112 10.052 1.00 94.50 109 SER A O 1
ATOM 837 N N . GLY A 1 110 ? 4.731 -11.081 11.424 1.00 93.50 110 GLY A N 1
ATOM 838 C CA . GLY A 1 110 ? 5.774 -10.902 10.404 1.00 93.50 110 GLY A CA 1
ATOM 839 C C . GLY A 1 110 ? 5.386 -9.929 9.285 1.00 93.50 110 GLY A C 1
ATOM 840 O O . GLY A 1 110 ? 5.772 -10.143 8.137 1.00 93.50 110 GLY A O 1
ATOM 841 N N . ALA A 1 111 ? 4.584 -8.912 9.612 1.00 96.88 111 ALA A N 1
ATOM 842 C CA . ALA A 1 111 ? 4.198 -7.857 8.685 1.00 96.88 111 ALA A CA 1
ATOM 843 C C . ALA A 1 111 ? 5.338 -6.856 8.453 1.00 96.88 111 ALA A C 1
ATOM 845 O O . ALA A 1 111 ? 6.118 -6.568 9.363 1.00 96.88 111 ALA A O 1
ATOM 846 N N . ASP A 1 112 ? 5.378 -6.293 7.249 1.00 95.56 112 ASP A N 1
ATOM 847 C CA . ASP A 1 112 ? 6.271 -5.195 6.878 1.00 95.56 112 ASP A CA 1
ATOM 848 C C . ASP A 1 112 ? 5.726 -3.855 7.397 1.00 95.56 112 ASP A C 1
ATOM 850 O O . ASP A 1 112 ? 6.494 -2.992 7.833 1.00 95.56 112 ASP A O 1
ATOM 854 N N . TYR A 1 113 ? 4.393 -3.709 7.378 1.00 95.56 113 TYR A N 1
ATOM 855 C CA . TYR A 1 113 ? 3.659 -2.550 7.887 1.00 95.56 113 TYR A CA 1
ATOM 856 C C . TYR A 1 113 ? 2.427 -2.967 8.700 1.00 95.56 113 TYR A C 1
ATOM 858 O O . TYR A 1 113 ? 1.752 -3.952 8.389 1.00 95.56 113 TYR A O 1
ATOM 866 N N . THR A 1 114 ? 2.092 -2.165 9.707 1.00 97.75 114 THR A N 1
ATOM 867 C CA . THR A 1 114 ? 0.810 -2.237 10.418 1.00 97.75 114 THR A CA 1
ATOM 868 C C . THR A 1 114 ? -0.113 -1.139 9.906 1.00 97.75 114 THR A C 1
ATOM 870 O O . THR A 1 114 ? 0.255 0.033 9.927 1.00 97.75 114 THR A O 1
ATOM 873 N N . VAL A 1 115 ? -1.322 -1.501 9.490 1.00 98.31 115 VAL A N 1
ATOM 874 C CA . VAL A 1 115 ? -2.398 -0.576 9.127 1.00 98.31 115 VAL A CA 1
ATOM 875 C C . VAL A 1 115 ? -3.317 -0.433 10.331 1.00 98.31 115 VAL A C 1
ATOM 877 O O . VAL A 1 115 ? -4.081 -1.349 10.642 1.00 98.31 115 VAL A O 1
ATOM 880 N N . LYS A 1 116 ? -3.228 0.695 11.034 1.00 98.31 116 LYS A N 1
ATOM 881 C CA . LYS A 1 116 ? -4.112 0.991 12.157 1.00 98.31 116 LYS A CA 1
ATOM 882 C C . LYS A 1 116 ? -5.336 1.748 11.674 1.00 98.31 116 LYS A C 1
ATOM 884 O O . LYS A 1 116 ? -5.225 2.847 11.140 1.00 98.31 116 LYS A O 1
ATOM 889 N N . ILE A 1 117 ? -6.497 1.154 11.911 1.00 98.56 117 ILE A N 1
ATOM 890 C CA . ILE A 1 117 ? -7.785 1.680 11.474 1.00 98.56 117 ILE A CA 1
ATOM 891 C C . ILE A 1 117 ? -8.450 2.340 12.675 1.00 98.56 117 ILE A C 1
ATOM 893 O O . ILE A 1 117 ? -8.703 1.686 13.688 1.00 98.56 117 ILE A O 1
ATOM 897 N N . HIS A 1 118 ? -8.708 3.636 12.568 1.00 98.38 118 HIS A N 1
ATOM 898 C CA . HIS A 1 118 ? -9.343 4.462 13.591 1.00 98.38 118 HIS A CA 1
ATOM 899 C C . HIS A 1 118 ? -10.810 4.714 13.249 1.00 98.38 118 HIS A C 1
ATOM 901 O O . HIS A 1 118 ? -11.207 4.655 12.088 1.00 98.38 118 HIS A O 1
ATOM 907 N N . GLU A 1 119 ? -11.621 5.058 14.249 1.00 97.75 119 GLU A N 1
ATOM 908 C CA . GLU A 1 119 ? -12.982 5.547 14.006 1.00 97.75 119 GLU A CA 1
ATOM 909 C C . GLU A 1 119 ? -12.984 6.819 13.144 1.00 97.75 119 GLU A C 1
ATOM 911 O O . GLU A 1 119 ? -13.765 6.931 12.201 1.00 97.75 119 GLU A O 1
ATOM 916 N N . THR A 1 120 ? -12.074 7.739 13.451 1.00 96.06 120 THR A N 1
ATOM 917 C CA . THR A 1 120 ? -11.760 8.930 12.661 1.00 96.06 120 THR A CA 1
ATOM 918 C C . THR A 1 120 ? -10.263 9.167 12.732 1.00 96.06 120 THR A C 1
ATOM 920 O O . THR A 1 120 ? -9.666 8.979 13.795 1.00 96.06 120 THR A O 1
ATOM 923 N N . TYR A 1 121 ? -9.665 9.643 11.647 1.00 94.12 121 TYR A N 1
ATOM 924 C CA . TYR A 1 121 ? -8.276 10.079 11.648 1.00 94.12 121 TYR A CA 1
ATOM 925 C C . TYR A 1 121 ? -8.165 11.405 10.884 1.00 94.12 121 TYR A C 1
ATOM 927 O O . TYR A 1 121 ? -8.720 11.488 9.792 1.00 94.12 121 TYR A O 1
ATOM 935 N N . PRO A 1 122 ? -7.527 12.454 11.444 1.00 88.31 122 PRO A N 1
ATOM 936 C CA . PRO A 1 122 ? -7.539 13.787 10.831 1.00 88.31 122 PRO A CA 1
ATOM 937 C C . PRO A 1 122 ? -6.918 13.838 9.435 1.00 88.31 122 PRO A C 1
ATOM 939 O O . PRO A 1 122 ? -7.324 14.656 8.615 1.00 88.31 122 PRO A O 1
ATOM 942 N N . ARG A 1 123 ? -5.912 12.993 9.195 1.00 90.31 123 ARG A N 1
ATOM 943 C CA . ARG A 1 123 ? -5.228 12.871 7.915 1.00 90.31 123 ARG A CA 1
ATOM 944 C C . ARG A 1 123 ? -4.504 11.539 7.852 1.00 90.31 123 ARG A C 1
ATOM 946 O O . ARG A 1 123 ? -3.635 11.302 8.685 1.00 90.31 123 ARG A O 1
ATOM 953 N N . GLU A 1 124 ? -4.855 10.708 6.884 1.00 93.88 124 GLU A N 1
ATOM 954 C CA . GLU A 1 124 ? -4.163 9.456 6.605 1.00 93.88 124 GLU A CA 1
ATOM 955 C C . GLU A 1 124 ? -2.664 9.680 6.378 1.00 93.88 124 GLU A C 1
ATOM 957 O O . GLU A 1 124 ? -2.238 10.744 5.923 1.00 93.88 124 GLU A O 1
ATOM 962 N N . GLY A 1 125 ? -1.855 8.710 6.798 1.00 91.75 125 GLY A N 1
ATOM 963 C CA . GLY A 1 125 ? -0.412 8.859 6.691 1.00 91.75 125 GLY A CA 1
ATOM 964 C C . GLY A 1 125 ? 0.372 7.611 7.057 1.00 91.75 125 GLY A C 1
ATOM 965 O O . GLY A 1 125 ? -0.041 6.806 7.899 1.00 91.75 125 GLY A O 1
ATOM 966 N N . VAL A 1 126 ? 1.569 7.502 6.482 1.00 90.19 126 VAL A N 1
ATOM 967 C CA . VAL A 1 126 ? 2.572 6.499 6.848 1.00 90.19 126 VAL A CA 1
ATOM 968 C C . VAL A 1 126 ? 3.690 7.133 7.677 1.00 90.19 126 VAL A C 1
ATOM 970 O O . VAL A 1 126 ? 4.421 8.004 7.214 1.00 90.19 126 VAL A O 1
ATOM 973 N N . THR A 1 127 ? 3.875 6.649 8.907 1.00 87.19 127 THR A N 1
ATOM 974 C CA . THR A 1 127 ? 5.010 6.994 9.777 1.00 87.19 127 THR A CA 1
ATOM 975 C C . THR A 1 127 ? 5.775 5.732 10.165 1.00 87.19 127 THR A C 1
ATOM 977 O O . THR A 1 127 ? 5.263 4.847 10.853 1.00 87.19 127 THR A O 1
ATOM 980 N N . GLY A 1 128 ? 7.036 5.632 9.737 1.00 85.69 128 GLY A N 1
ATOM 981 C CA . GLY A 1 128 ? 7.856 4.445 9.981 1.00 85.69 128 GLY A CA 1
ATOM 982 C C . GLY A 1 128 ? 7.256 3.198 9.323 1.00 85.69 128 GLY A C 1
ATOM 983 O O . GLY A 1 128 ? 7.192 3.114 8.102 1.00 85.69 128 GLY A O 1
ATOM 984 N N . THR A 1 129 ? 6.840 2.219 10.130 1.00 90.44 129 THR A N 1
ATOM 985 C CA . THR A 1 129 ? 6.175 0.977 9.678 1.00 90.44 129 THR A CA 1
ATOM 986 C C . THR A 1 129 ? 4.677 0.969 9.955 1.00 90.44 129 THR A C 1
ATOM 988 O O . THR A 1 129 ? 4.058 -0.093 10.007 1.00 90.44 129 THR A O 1
ATOM 991 N N . ARG A 1 130 ? 4.081 2.135 10.194 1.00 94.25 130 ARG A N 1
ATOM 992 C CA . ARG A 1 130 ? 2.671 2.252 10.541 1.00 94.25 130 ARG A CA 1
ATOM 993 C C . ARG A 1 130 ? 1.955 3.158 9.556 1.00 94.25 130 ARG A C 1
ATOM 995 O O . ARG A 1 130 ? 2.426 4.255 9.289 1.00 94.25 130 ARG A O 1
ATOM 1002 N N . MET A 1 131 ? 0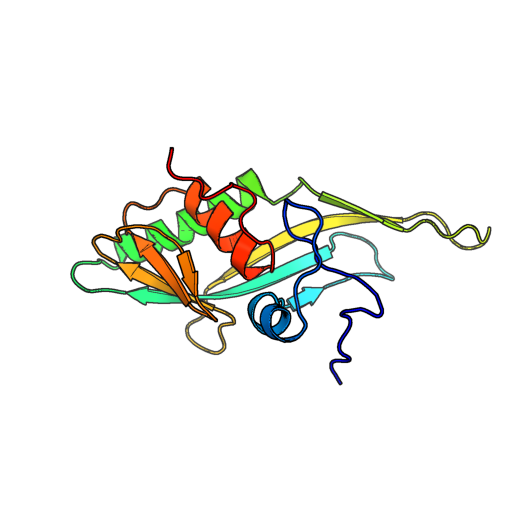.836 2.673 9.040 1.00 95.94 131 MET A N 1
ATOM 1003 C CA . MET A 1 131 ? -0.123 3.420 8.238 1.00 95.94 131 MET A CA 1
ATOM 1004 C C . MET A 1 131 ? -1.345 3.681 9.118 1.00 95.94 131 MET A C 1
ATOM 1006 O O . MET A 1 131 ? -1.991 2.729 9.558 1.00 95.94 131 MET A O 1
ATOM 1010 N N . ASP A 1 132 ? -1.641 4.938 9.418 1.00 97.88 132 ASP A N 1
ATOM 1011 C CA . ASP A 1 132 ? -2.813 5.323 10.202 1.00 97.88 132 ASP A CA 1
ATOM 1012 C C . ASP A 1 132 ? -3.923 5.806 9.259 1.00 97.88 132 ASP A C 1
ATOM 1014 O O . ASP A 1 132 ? -3.700 6.679 8.421 1.00 97.88 132 ASP A O 1
ATOM 1018 N N . VAL A 1 133 ? -5.115 5.214 9.382 1.00 97.94 133 VAL A N 1
ATOM 1019 C CA . VAL A 1 133 ? -6.258 5.469 8.489 1.00 97.94 133 VAL A CA 1
ATOM 1020 C C . VAL A 1 133 ? -7.580 5.571 9.239 1.00 97.94 133 VAL A C 1
ATOM 1022 O O . VAL A 1 133 ? -7.734 5.013 10.324 1.00 97.94 133 VAL A O 1
ATOM 1025 N N . SER A 1 134 ? -8.565 6.247 8.653 1.00 97.88 134 SER A N 1
ATOM 1026 C CA . SER A 1 134 ? -9.949 6.244 9.134 1.00 97.88 134 SER A CA 1
ATOM 1027 C C . SER A 1 134 ? -10.708 5.014 8.612 1.00 97.88 134 SER A C 1
ATOM 1029 O O . SER A 1 134 ? -10.468 4.543 7.503 1.00 97.88 134 SER A O 1
ATOM 1031 N N . LYS A 1 135 ? -11.714 4.512 9.339 1.00 97.06 135 LYS A N 1
ATOM 1032 C CA . LYS A 1 135 ? -12.627 3.474 8.810 1.00 97.06 135 LYS A CA 1
ATOM 1033 C C . LYS A 1 135 ? -13.394 3.939 7.561 1.00 97.06 135 LYS A C 1
ATOM 1035 O O . LYS A 1 135 ? -13.839 3.132 6.744 1.00 97.06 135 LYS A O 1
ATOM 1040 N N . THR A 1 136 ? -13.519 5.254 7.381 1.00 97.06 136 THR A N 1
ATOM 1041 C CA . THR A 1 136 ? -14.155 5.880 6.214 1.00 97.06 136 THR A CA 1
ATOM 1042 C C . THR A 1 136 ? -13.195 6.174 5.059 1.00 97.06 136 THR A C 1
ATOM 1044 O O . THR A 1 136 ? -13.669 6.610 4.010 1.00 97.06 136 THR A O 1
ATOM 1047 N N . THR A 1 137 ? -11.890 5.897 5.197 1.00 97.75 137 THR A N 1
ATOM 1048 C CA . THR A 1 137 ? -10.876 6.119 4.150 1.00 97.75 137 THR A CA 1
ATOM 1049 C C . THR A 1 137 ? -11.291 5.460 2.828 1.00 97.75 137 THR A C 1
ATOM 1051 O O . THR A 1 137 ? -11.908 4.387 2.814 1.00 97.75 137 THR A O 1
ATOM 1054 N N . SER A 1 138 ? -11.009 6.128 1.708 1.00 98.06 138 SER A N 1
ATOM 1055 C CA . SER A 1 138 ? -11.354 5.670 0.358 1.00 98.06 138 SER A CA 1
ATOM 1056 C C . SER A 1 138 ? -10.232 4.852 -0.286 1.00 98.06 138 SER A C 1
ATOM 1058 O O . SER A 1 138 ? -9.070 4.944 0.104 1.00 98.06 138 SER A O 1
ATOM 1060 N N . ASP A 1 139 ? -10.573 4.083 -1.318 1.00 97.88 139 ASP A N 1
ATOM 1061 C CA . ASP A 1 139 ? -9.648 3.240 -2.087 1.00 97.88 139 ASP A CA 1
ATOM 1062 C C . ASP A 1 139 ? -8.485 4.058 -2.676 1.00 97.88 139 ASP A C 1
ATOM 1064 O O . ASP A 1 139 ? -7.337 3.616 -2.661 1.00 97.88 139 ASP A O 1
ATOM 1068 N N . TRP A 1 140 ? -8.768 5.280 -3.141 1.00 96.81 140 TRP A N 1
ATOM 1069 C CA . TRP A 1 140 ? -7.755 6.210 -3.646 1.00 96.81 140 TRP A CA 1
ATOM 1070 C C . TRP A 1 140 ? -6.748 6.611 -2.565 1.00 96.81 140 TRP A C 1
ATOM 1072 O O . TRP A 1 140 ? -5.543 6.577 -2.806 1.00 96.81 140 TRP A O 1
ATOM 1082 N N . VAL A 1 141 ? -7.228 6.957 -1.367 1.00 96.81 141 VAL A N 1
ATOM 1083 C CA . VAL A 1 141 ? -6.344 7.345 -0.260 1.00 96.81 141 VAL A CA 1
ATOM 1084 C C . VAL A 1 141 ? -5.509 6.147 0.190 1.00 96.81 141 VAL A C 1
ATOM 1086 O O . VAL A 1 141 ? -4.305 6.282 0.361 1.00 96.81 141 VAL A O 1
ATOM 1089 N N . TYR A 1 142 ? -6.080 4.940 0.252 1.00 97.88 142 TYR A N 1
ATOM 1090 C CA . TYR A 1 142 ? -5.274 3.739 0.492 1.00 97.88 142 TYR A CA 1
ATOM 1091 C C . TYR A 1 142 ? -4.202 3.507 -0.578 1.00 97.88 142 TYR A C 1
ATOM 1093 O O . TYR A 1 142 ? -3.089 3.099 -0.248 1.00 97.88 142 TYR A O 1
ATOM 1101 N N . ALA A 1 143 ? -4.515 3.753 -1.853 1.00 96.81 143 ALA A N 1
ATOM 1102 C CA . ALA A 1 143 ? -3.532 3.650 -2.925 1.00 96.81 143 ALA A CA 1
ATOM 1103 C C . ALA A 1 143 ? -2.404 4.681 -2.764 1.00 96.81 143 ALA A C 1
ATOM 1105 O O . ALA A 1 143 ? -1.244 4.340 -2.996 1.00 96.81 143 ALA A O 1
ATOM 1106 N N . HIS A 1 144 ? -2.731 5.905 -2.349 1.00 94.56 144 HIS A N 1
ATOM 1107 C CA . HIS A 1 144 ? -1.758 6.947 -2.031 1.00 94.56 144 HIS A CA 1
ATOM 1108 C C . HIS A 1 144 ? -0.826 6.514 -0.888 1.00 94.56 144 HIS A C 1
ATOM 1110 O O . HIS A 1 144 ? 0.387 6.445 -1.087 1.00 94.56 144 HIS A O 1
ATOM 1116 N N . GLU A 1 145 ? -1.386 6.085 0.248 1.00 94.12 145 GLU A N 1
ATOM 1117 C CA . GLU A 1 145 ? -0.599 5.637 1.405 1.00 94.12 145 GLU A CA 1
ATOM 1118 C C . GLU A 1 145 ? 0.253 4.395 1.100 1.00 94.12 145 GLU A C 1
ATOM 1120 O O . GLU A 1 145 ? 1.395 4.275 1.550 1.00 94.12 145 GLU A O 1
ATOM 1125 N N . TYR A 1 146 ? -0.255 3.471 0.279 1.00 94.75 146 TYR A N 1
ATOM 1126 C CA . TYR A 1 146 ? 0.535 2.337 -0.205 1.00 94.75 146 TYR A CA 1
ATOM 1127 C C . TYR A 1 146 ? 1.777 2.794 -0.991 1.00 94.75 146 TYR A C 1
ATOM 1129 O O . TYR A 1 146 ? 2.847 2.195 -0.852 1.00 94.75 146 TYR A O 1
ATOM 1137 N N . GLY A 1 147 ? 1.666 3.882 -1.763 1.00 91.00 147 GLY A N 1
ATOM 1138 C CA . GLY A 1 147 ? 2.787 4.522 -2.455 1.00 91.00 147 GLY A CA 1
ATOM 1139 C C . GLY A 1 147 ? 3.925 4.907 -1.502 1.00 91.00 147 GLY A C 1
ATOM 1140 O O . GLY A 1 147 ? 5.099 4.641 -1.782 1.00 91.00 147 GLY A O 1
ATOM 1141 N N . HIS A 1 148 ? 3.589 5.436 -0.325 1.00 87.75 148 HIS A N 1
ATOM 1142 C CA . HIS A 1 148 ? 4.580 5.746 0.708 1.00 87.75 148 HIS A CA 1
ATOM 1143 C C . HIS A 1 148 ? 5.262 4.495 1.264 1.00 87.75 148 HIS A C 1
ATOM 1145 O O . HIS A 1 148 ? 6.481 4.492 1.457 1.00 87.75 148 HIS A O 1
ATOM 1151 N N . CYS A 1 149 ? 4.531 3.390 1.438 1.00 89.81 149 CYS A N 1
ATOM 1152 C CA . CYS A 1 149 ? 5.110 2.119 1.887 1.00 89.81 149 CYS A CA 1
ATOM 1153 C C . CYS A 1 149 ? 6.123 1.515 0.897 1.00 89.81 149 CYS A C 1
ATOM 1155 O O . CYS A 1 149 ? 7.008 0.755 1.299 1.00 89.81 149 CYS A O 1
ATOM 1157 N N . ILE A 1 150 ? 6.026 1.854 -0.391 1.00 88.19 150 ILE A N 1
ATOM 1158 C CA . ILE A 1 150 ? 7.004 1.454 -1.417 1.00 88.19 150 ILE A CA 1
ATOM 1159 C C . ILE A 1 150 ? 8.070 2.532 -1.681 1.00 88.19 150 ILE A C 1
ATOM 1161 O O . ILE A 1 150 ? 8.900 2.392 -2.582 1.00 88.19 150 ILE A O 1
ATOM 1165 N N . GLY A 1 151 ? 8.111 3.567 -0.838 1.00 80.12 151 GLY A N 1
ATOM 1166 C CA . GLY A 1 151 ? 9.191 4.546 -0.774 1.00 80.12 151 GLY A CA 1
ATOM 1167 C C . GLY A 1 151 ? 9.023 5.752 -1.693 1.00 80.12 151 GLY A C 1
ATOM 1168 O O . GLY A 1 151 ? 10.039 6.386 -2.011 1.00 80.12 151 GLY A O 1
ATOM 1169 N N . LEU A 1 152 ? 7.796 6.053 -2.122 1.00 81.25 152 LEU A N 1
ATOM 1170 C CA . LEU A 1 152 ? 7.473 7.269 -2.865 1.00 81.25 152 LEU A CA 1
ATOM 1171 C C . LEU A 1 152 ? 7.116 8.397 -1.889 1.00 81.25 152 LEU A C 1
ATOM 1173 O O . LEU A 1 152 ? 6.313 8.169 -0.988 1.00 81.25 152 LEU A O 1
ATOM 1177 N N . PRO A 1 153 ? 7.721 9.587 -2.007 1.00 75.75 153 PRO A N 1
ATOM 1178 C CA . PRO A 1 153 ? 7.346 10.734 -1.190 1.00 75.75 153 PRO A CA 1
ATOM 1179 C C . PRO A 1 153 ? 6.066 11.403 -1.704 1.00 75.75 153 PRO A C 1
ATOM 1181 O O . PRO A 1 153 ? 5.644 11.170 -2.834 1.00 75.75 153 PRO A O 1
ATOM 1184 N N . ASP A 1 154 ? 5.487 12.283 -0.889 1.00 74.56 154 ASP A N 1
ATOM 1185 C CA . ASP A 1 154 ? 4.501 13.252 -1.369 1.00 74.56 154 ASP A CA 1
ATOM 1186 C C . ASP A 1 154 ? 5.116 14.215 -2.388 1.00 74.56 154 ASP A C 1
ATOM 1188 O O . ASP A 1 154 ? 6.220 14.727 -2.182 1.00 74.56 154 ASP A O 1
ATOM 1192 N N . GLU A 1 155 ? 4.372 14.514 -3.453 1.00 68.12 155 GLU A N 1
ATOM 1193 C CA . GLU A 1 155 ? 4.807 15.430 -4.519 1.00 68.12 155 GLU A CA 1
ATOM 1194 C C . GLU A 1 155 ? 4.141 16.817 -4.452 1.00 68.12 155 GLU A C 1
ATOM 1196 O O . GLU A 1 155 ? 4.487 17.709 -5.223 1.00 68.12 155 GLU A O 1
ATOM 1201 N N . TYR A 1 156 ? 3.202 17.040 -3.528 1.00 67.25 156 TYR A N 1
ATOM 1202 C CA . TYR A 1 156 ? 2.503 18.320 -3.387 1.00 67.25 156 TYR A CA 1
ATOM 1203 C C . TYR A 1 156 ? 3.229 19.285 -2.434 1.00 67.25 156 TYR A C 1
ATOM 1205 O O . TYR A 1 156 ? 3.746 18.902 -1.384 1.00 67.25 156 TYR A O 1
ATOM 1213 N N . SER A 1 157 ? 3.269 20.571 -2.802 1.00 49.31 157 SER A N 1
ATOM 1214 C CA . SER A 1 157 ? 3.912 21.617 -2.001 1.00 49.31 157 SER A CA 1
ATOM 1215 C C . SER A 1 157 ? 3.022 22.050 -0.833 1.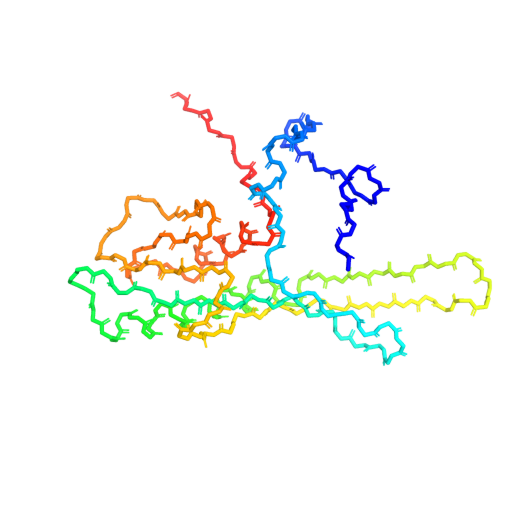00 49.31 157 SER A C 1
ATOM 1217 O O . SER A 1 157 ? 1.920 22.550 -1.051 1.00 49.31 157 SER A O 1
ATOM 1219 N N . TYR A 1 158 ? 3.526 21.955 0.398 1.00 50.50 158 TYR A N 1
ATOM 1220 C CA . TYR A 1 158 ? 2.860 22.441 1.616 1.00 50.50 158 TYR A CA 1
ATOM 1221 C C . TYR A 1 158 ? 2.957 23.965 1.813 1.00 50.50 158 TYR A C 1
ATOM 1223 O O . TYR A 1 158 ? 3.106 24.434 2.940 1.00 50.50 158 TYR A O 1
ATOM 1231 N N . VAL A 1 159 ? 2.911 24.761 0.743 1.00 41.28 159 VAL A N 1
ATOM 1232 C CA . VAL A 1 159 ? 2.780 26.215 0.898 1.00 41.28 159 VAL A CA 1
ATOM 1233 C C . VAL A 1 159 ? 1.328 26.528 1.225 1.00 41.28 159 VAL A C 1
ATOM 1235 O O . VAL A 1 159 ? 0.464 26.546 0.352 1.00 41.28 159 VAL A O 1
ATOM 1238 N N . SER A 1 160 ? 1.069 26.748 2.513 1.00 43.59 160 SER A N 1
ATOM 1239 C CA . SER A 1 160 ? -0.045 27.578 2.955 1.00 43.59 160 SER A CA 1
ATOM 1240 C C . SER A 1 160 ? 0.058 28.920 2.231 1.00 43.59 160 SER A C 1
ATOM 1242 O O . SER A 1 160 ? 1.060 29.621 2.402 1.00 43.59 160 SER A O 1
ATOM 1244 N N . GLY A 1 161 ? -0.931 29.223 1.391 1.00 36.03 161 GLY A N 1
ATOM 1245 C CA 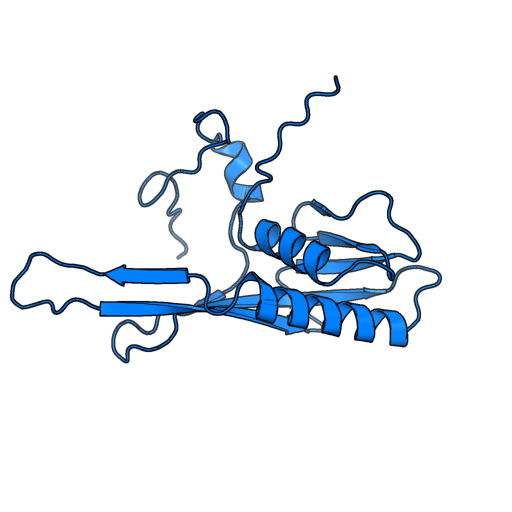. GLY A 1 161 ? -1.167 30.589 0.929 1.00 36.03 161 GLY A CA 1
ATOM 1246 C C . GLY A 1 161 ? -1.556 31.503 2.082 1.00 36.03 161 GLY A C 1
ATOM 1247 O O . GLY A 1 161 ? -2.091 30.980 3.088 1.00 36.03 161 GLY A O 1
#

pLDDT: mean 85.79, std 15.41, range [29.97, 98.56]

Radius of gyration: 17.8 Å; chains: 1; bounding box: 42×48×49 Å

Foldseek 3Di:
DDDPCEPVPDWDAALVRHTDDPVCVLLLDQLFDWDDPPPPAEATETEFEEEEDEEPPADVVLVVVVVVLLQVLQVPPPFPPDKDWDDDPPPVDDIGIHGYHYYYHYDNDPGQAYEYEYCDDPDWEDDRRYTYYYSPDGSNSSNVRVCSSNRDDDRDDPDDD